Protein AF-A0A846DGM8-F1 (afdb_monomer)

Mean predicted aligned error: 9.69 Å

Foldseek 3Di:
DDWDWLVVLCVQFQHDSVVSVVQVVVVFFPPWDDDDPTITGDDDVNHTHGHFDPDDDTDPTDPDGQPWWKKKAFQPVVVVVCVVVPRDQFFGIWIQATPDRDIDGANDKDKAGDKDWAAAQPDADPVNHRTIMIDHNPIDIDGHYPDPPPVVVVVVVVVVVVPD

Nearest PDB structures (foldseek):
  5d90-assembly2_C  TM=6.623E-01  e=2.452E+00  Haemophilus influenzae Rd KW20
  3gpv-assembly1_A  TM=6.877E-01  e=3.234E+00  [Bacillus thuringiensis] serovar konkukian
  6jgx-assembly1_B  TM=6.611E-01  e=6.284E+00  Pseudomonas putida
  6jni-assembly2_D  TM=6.463E-01  e=5.946E+00  Pseudomonas putida
  6jni-assembly3_E  TM=6.439E-01  e=7.420E+00  Pseudomonas putida

Radius of gyration: 23.01 Å; Cα contacts (8 Å, |Δi|>4): 248; chains: 1; bounding box: 81×29×57 Å

Sequence (164 aa):
MELVGTKEAAYLLGICCQRVRQLLKEGRIKGAEKLGRFWQIPLHKGMPKVEKRTRGPAGSWRKRQPQTFNYITVNRKKIAQNKKEGNSLEKVLSVKRGKNKTVSKCHYVEINGPSRLVYQPNSPLHCGATVWIEADPSVELITGVFATMKQSRDILVAGELRAT

pLDDT: mean 85.21, std 13.79, range [41.38, 96.94]

Solvent-accessible surface area (backbone atoms only — not comparable to full-atom values): 9790 Å² total; per-residue (Å²): 129,57,69,37,45,58,66,56,48,12,59,58,25,66,44,57,52,67,57,45,52,50,37,52,75,70,64,29,37,54,82,50,46,73,60,87,93,43,52,42,34,39,38,60,96,85,30,69,49,69,64,81,72,93,72,78,82,82,80,85,54,47,88,59,74,76,92,44,49,20,40,37,39,72,43,64,68,54,51,56,47,24,63,72,68,72,73,50,86,70,63,35,34,38,39,35,48,41,88,50,86,58,66,49,70,18,66,47,72,49,71,64,58,73,64,44,82,45,78,35,82,93,66,44,48,97,88,67,46,36,54,36,35,40,30,48,65,86,43,53,71,51,71,40,68,78,82,66,81,65,66,63,55,59,56,55,57,60,55,62,76,72,76,122

Secondary structure (DSSP, 8-state):
--EE-HHHHHHHHTS-HHHHHHHHHTT-BTT-EEETTEEEEEEETTEE-BPPPSSSSPP-S-SS--S--EEEEE-HHHHHHHHHTTS-----EEEE-TTS--EEEESEEEEES-EEEEE-SSS--TTS-SEEEEE-TTSEEEEE-PPPTTHHHHHHHHHHTT--

Structure (mmCIF, N/CA/C/O backbone):
data_AF-A0A846DGM8-F1
#
_entry.id   AF-A0A846DGM8-F1
#
loop_
_atom_site.group_PDB
_atom_site.id
_atom_site.type_symbol
_atom_site.label_atom_id
_atom_site.label_alt_id
_atom_site.label_comp_id
_atom_site.label_asym_id
_atom_site.label_entity_id
_atom_site.label_seq_id
_atom_site.pdbx_PDB_ins_code
_atom_site.Cartn_x
_atom_site.Cartn_y
_atom_site.Cartn_z
_atom_site.occupancy
_atom_site.B_iso_or_equiv
_atom_site.auth_seq_id
_atom_site.auth_comp_id
_atom_site.auth_asym_id
_atom_site.auth_atom_id
_atom_site.pdbx_PDB_model_num
ATOM 1 N N . MET A 1 1 ? 20.588 10.456 -11.423 1.00 67.62 1 MET A N 1
ATOM 2 C CA . MET A 1 1 ? 19.800 9.269 -11.821 1.00 67.62 1 MET A CA 1
ATOM 3 C C . MET A 1 1 ? 19.420 8.563 -10.535 1.00 67.62 1 MET A C 1
ATOM 5 O O . MET A 1 1 ? 20.316 8.264 -9.762 1.00 67.62 1 MET A O 1
ATOM 9 N N . GLU A 1 2 ? 18.132 8.413 -10.242 1.00 89.19 2 GLU A N 1
ATOM 10 C CA . GLU A 1 2 ? 17.690 7.740 -9.015 1.00 89.19 2 GLU A CA 1
ATOM 11 C C . GLU A 1 2 ? 17.849 6.222 -9.187 1.00 89.19 2 GLU A C 1
ATOM 13 O O . GLU A 1 2 ? 17.447 5.671 -10.218 1.00 89.19 2 GLU A O 1
ATOM 18 N N . LEU A 1 3 ? 18.485 5.569 -8.213 1.00 93.69 3 LEU A N 1
ATOM 19 C CA . LEU A 1 3 ? 18.757 4.133 -8.208 1.00 93.69 3 LEU A CA 1
ATOM 20 C C . LEU A 1 3 ? 17.964 3.485 -7.084 1.00 93.69 3 LEU A C 1
ATOM 22 O O . LEU A 1 3 ? 18.004 3.950 -5.948 1.00 93.69 3 LEU A O 1
ATOM 26 N N . VAL A 1 4 ? 17.298 2.377 -7.394 1.00 94.56 4 VAL A N 1
ATOM 27 C CA . VAL A 1 4 ? 16.511 1.626 -6.416 1.00 94.56 4 VAL A CA 1
ATOM 28 C C . VAL A 1 4 ? 16.962 0.179 -6.320 1.00 94.56 4 VAL A C 1
ATOM 30 O O . VAL A 1 4 ? 17.520 -0.398 -7.258 1.00 94.56 4 VAL A O 1
ATOM 33 N N . GLY A 1 5 ? 16.685 -0.434 -5.172 1.00 95.06 5 GLY A N 1
ATOM 34 C CA . GLY A 1 5 ? 16.892 -1.863 -4.968 1.00 95.06 5 GLY A CA 1
ATOM 35 C C . GLY A 1 5 ? 15.758 -2.713 -5.551 1.00 95.06 5 GLY A C 1
ATOM 36 O O . GLY A 1 5 ? 14.689 -2.231 -5.920 1.00 95.06 5 GLY A O 1
ATOM 37 N N . THR A 1 6 ? 15.939 -4.036 -5.555 1.00 94.00 6 THR A N 1
ATOM 38 C CA . THR A 1 6 ? 14.944 -4.985 -6.095 1.00 94.00 6 THR A CA 1
ATOM 39 C C . THR A 1 6 ? 13.571 -4.891 -5.421 1.00 94.00 6 THR A C 1
ATOM 41 O O . THR A 1 6 ? 12.558 -5.053 -6.095 1.00 94.00 6 THR A O 1
ATOM 44 N N . LYS A 1 7 ? 13.520 -4.653 -4.101 1.00 91.69 7 LYS A N 1
ATOM 45 C CA . LYS A 1 7 ? 12.251 -4.554 -3.352 1.00 91.69 7 LYS A CA 1
ATOM 46 C C . LYS A 1 7 ? 11.436 -3.340 -3.786 1.00 91.69 7 LYS A C 1
ATOM 48 O O . LYS A 1 7 ? 10.232 -3.438 -3.994 1.00 91.69 7 LYS A O 1
ATOM 53 N N . GLU A 1 8 ? 12.110 -2.214 -3.947 1.00 90.00 8 GLU A N 1
ATOM 54 C CA . GLU A 1 8 ? 11.492 -0.965 -4.366 1.00 90.00 8 GLU A CA 1
ATOM 55 C C . GLU A 1 8 ? 11.114 -1.002 -5.850 1.00 90.00 8 GLU A C 1
ATOM 57 O O . GLU A 1 8 ? 9.998 -0.643 -6.211 1.00 90.00 8 GLU A O 1
ATOM 62 N N . ALA A 1 9 ? 11.954 -1.593 -6.703 1.00 93.19 9 ALA A N 1
ATOM 63 C CA . ALA A 1 9 ? 11.580 -1.862 -8.089 1.00 93.19 9 ALA A CA 1
ATOM 64 C C . ALA A 1 9 ? 10.355 -2.788 -8.204 1.00 93.19 9 ALA A C 1
ATOM 66 O O . ALA A 1 9 ? 9.492 -2.553 -9.045 1.00 93.19 9 ALA A O 1
ATOM 67 N N . ALA A 1 10 ? 10.251 -3.822 -7.363 1.00 91.50 10 ALA A N 1
ATOM 68 C CA . ALA A 1 10 ? 9.093 -4.722 -7.323 1.00 91.50 10 ALA A CA 1
ATOM 69 C C . ALA A 1 10 ? 7.807 -3.978 -6.970 1.00 91.50 10 ALA A C 1
ATOM 71 O O . ALA A 1 10 ? 6.783 -4.161 -7.629 1.00 91.50 10 ALA A O 1
ATOM 72 N N . TYR A 1 11 ? 7.898 -3.084 -5.989 1.00 86.94 11 TYR A N 1
ATOM 73 C CA . TYR A 1 11 ? 6.807 -2.205 -5.601 1.00 86.94 11 TYR A CA 1
ATOM 74 C C . TYR A 1 11 ? 6.364 -1.284 -6.748 1.00 86.94 11 TYR A C 1
ATOM 76 O O . TYR A 1 11 ? 5.179 -1.249 -7.083 1.00 86.94 11 TYR A O 1
ATOM 84 N N . LEU A 1 12 ? 7.307 -0.594 -7.398 1.00 89.25 12 LEU A N 1
ATOM 85 C CA . LEU A 1 12 ? 7.011 0.305 -8.518 1.00 89.25 12 LEU A CA 1
ATOM 86 C C . LEU A 1 12 ? 6.377 -0.447 -9.695 1.00 89.25 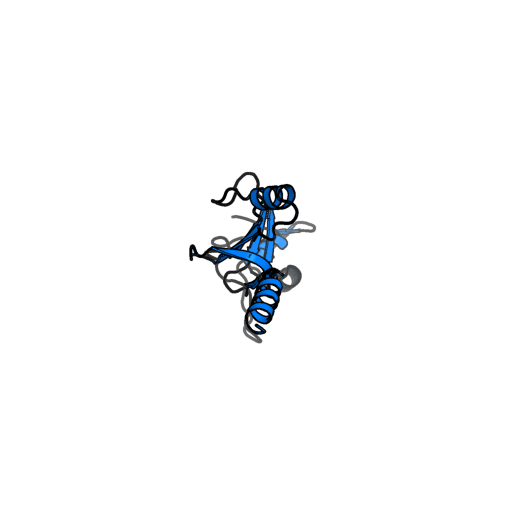12 LEU A C 1
ATOM 88 O O . LEU A 1 12 ? 5.394 0.010 -10.276 1.00 89.25 12 LEU A O 1
ATOM 92 N N . LEU A 1 13 ? 6.908 -1.628 -10.016 1.00 90.12 13 LEU A N 1
ATOM 93 C CA . LEU A 1 13 ? 6.430 -2.471 -11.109 1.00 90.12 13 LEU A CA 1
ATOM 94 C C . LEU A 1 13 ? 5.142 -3.240 -10.774 1.00 90.12 13 LEU A C 1
ATOM 96 O O . LEU A 1 13 ? 4.565 -3.830 -11.685 1.00 90.12 13 LEU A O 1
ATOM 100 N N . GLY A 1 14 ? 4.676 -3.250 -9.521 1.00 86.00 14 GLY A N 1
ATOM 101 C CA . GLY A 1 14 ? 3.478 -3.992 -9.110 1.00 86.00 14 GLY A CA 1
ATOM 102 C C . GLY A 1 14 ? 3.590 -5.507 -9.313 1.00 86.00 14 GLY A C 1
ATOM 103 O O . GLY A 1 14 ? 2.609 -6.162 -9.646 1.00 86.00 14 GLY A O 1
ATOM 104 N N . ILE A 1 15 ? 4.792 -6.069 -9.167 1.00 88.94 15 ILE A N 1
ATOM 105 C CA . ILE A 1 15 ? 5.067 -7.506 -9.332 1.00 88.94 15 ILE A CA 1
ATOM 106 C C . ILE A 1 15 ? 5.889 -8.025 -8.156 1.00 88.94 15 ILE A C 1
ATOM 108 O O . ILE A 1 15 ? 6.548 -7.263 -7.454 1.00 88.94 15 ILE A O 1
ATOM 112 N N . CYS A 1 16 ? 5.889 -9.339 -7.936 1.00 88.62 16 CYS A N 1
ATOM 113 C CA . CYS A 1 16 ? 6.649 -9.916 -6.833 1.00 88.62 16 CYS A CA 1
ATOM 114 C C . CYS A 1 16 ? 8.171 -9.745 -7.024 1.00 88.62 16 CYS A C 1
ATOM 116 O O . CYS A 1 16 ? 8.694 -9.721 -8.143 1.00 88.62 16 CYS A O 1
ATOM 118 N N . CYS A 1 17 ? 8.914 -9.692 -5.912 1.00 91.56 17 CYS A N 1
ATOM 119 C CA . CYS A 1 17 ? 10.378 -9.559 -5.929 1.00 91.56 17 CYS A CA 1
ATOM 120 C C . CYS A 1 17 ? 11.060 -10.663 -6.751 1.00 91.56 17 CYS A C 1
ATOM 122 O O . CYS A 1 17 ? 12.055 -10.410 -7.427 1.00 91.56 17 CYS A O 1
ATOM 124 N N . GLN A 1 18 ? 10.528 -11.888 -6.711 1.00 92.62 18 GLN A N 1
ATOM 125 C CA . GLN A 1 18 ? 11.045 -13.008 -7.496 1.00 92.62 18 GLN A CA 1
ATOM 126 C C . GLN A 1 18 ? 10.923 -12.746 -8.998 1.00 92.62 18 GLN A C 1
ATOM 128 O O . GLN A 1 18 ? 11.882 -12.974 -9.735 1.00 92.62 18 GLN A O 1
ATOM 133 N N . ARG A 1 19 ? 9.794 -12.184 -9.443 1.00 92.62 19 ARG A N 1
ATOM 134 C CA . ARG A 1 19 ? 9.600 -11.805 -10.841 1.00 92.62 19 ARG A CA 1
ATOM 135 C C . ARG A 1 19 ? 10.565 -10.703 -11.265 1.00 92.62 19 ARG A C 1
ATOM 137 O O . ARG A 1 19 ? 11.121 -10.792 -12.354 1.00 92.62 19 ARG A O 1
ATOM 144 N N . VAL A 1 20 ? 10.839 -9.718 -10.407 1.00 94.88 20 VAL A N 1
ATOM 145 C CA . VAL A 1 20 ? 11.873 -8.704 -10.688 1.00 94.88 20 VAL A CA 1
ATOM 146 C C . VAL A 1 20 ? 13.251 -9.341 -10.827 1.00 94.88 20 VAL A C 1
ATOM 148 O O . VAL A 1 20 ? 13.945 -9.072 -11.801 1.00 94.88 20 VAL A O 1
ATOM 151 N N . ARG A 1 21 ? 13.645 -10.235 -9.910 1.00 95.19 21 ARG A N 1
ATOM 152 C CA . ARG A 1 21 ? 14.925 -10.961 -10.015 1.00 95.19 21 ARG A CA 1
ATOM 153 C C . ARG A 1 21 ? 15.029 -11.763 -11.304 1.00 95.19 21 ARG A C 1
ATOM 155 O O . ARG A 1 21 ? 16.104 -11.814 -11.889 1.00 95.19 21 ARG A O 1
ATOM 162 N N . GLN A 1 22 ? 13.933 -12.371 -11.748 1.00 94.12 22 GLN A N 1
ATOM 163 C CA . GLN A 1 22 ? 13.893 -13.058 -13.031 1.00 94.12 22 GLN A CA 1
ATOM 164 C C . GLN A 1 22 ? 14.120 -12.082 -14.193 1.00 94.12 22 GLN A C 1
ATOM 166 O O . GLN A 1 22 ? 14.978 -12.339 -15.028 1.00 94.12 22 GLN A O 1
ATOM 171 N N . LEU A 1 23 ? 13.424 -10.941 -14.219 1.00 94.62 23 LEU A N 1
ATOM 172 C CA . LEU A 1 23 ? 13.619 -9.916 -15.253 1.00 94.62 23 LEU A CA 1
ATOM 173 C C . LEU A 1 23 ? 15.059 -9.378 -15.280 1.00 94.62 23 LEU A C 1
ATOM 175 O O . LEU A 1 23 ? 15.588 -9.133 -16.359 1.00 94.62 23 LEU A O 1
ATOM 179 N N . LEU A 1 24 ? 15.696 -9.232 -14.116 1.00 95.62 24 LEU A N 1
ATOM 180 C CA . LEU A 1 24 ? 17.099 -8.821 -13.994 1.00 95.62 24 LEU A CA 1
ATOM 181 C C . LEU A 1 24 ? 18.057 -9.876 -14.553 1.00 95.62 24 LEU A C 1
ATOM 183 O O . LEU A 1 24 ? 18.935 -9.544 -15.339 1.00 95.62 24 LEU A O 1
ATOM 187 N N 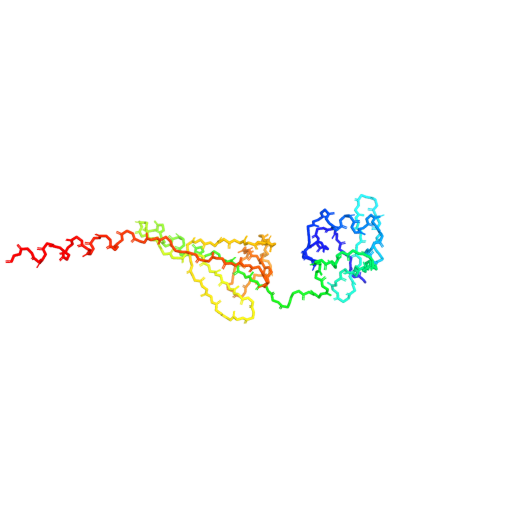. LYS A 1 25 ? 17.856 -11.153 -14.200 1.00 93.62 25 LYS A N 1
ATOM 188 C CA . LYS A 1 25 ? 18.639 -12.272 -14.754 1.00 93.62 25 LYS A CA 1
ATOM 189 C C . LYS A 1 25 ? 18.489 -12.391 -16.271 1.00 93.62 25 LYS A C 1
ATOM 191 O O . LYS A 1 25 ? 19.442 -12.744 -16.946 1.00 93.62 25 LYS A O 1
ATOM 196 N N . GLU A 1 26 ? 17.303 -12.092 -16.795 1.00 92.31 26 GLU A N 1
ATOM 197 C CA . GLU A 1 26 ? 17.026 -12.065 -18.235 1.00 92.31 26 GLU A CA 1
ATOM 198 C C . GLU A 1 26 ? 17.579 -10.805 -18.937 1.00 92.31 26 GLU A C 1
ATOM 200 O O . GLU A 1 26 ? 17.392 -10.669 -20.142 1.00 92.31 26 GLU A O 1
ATOM 20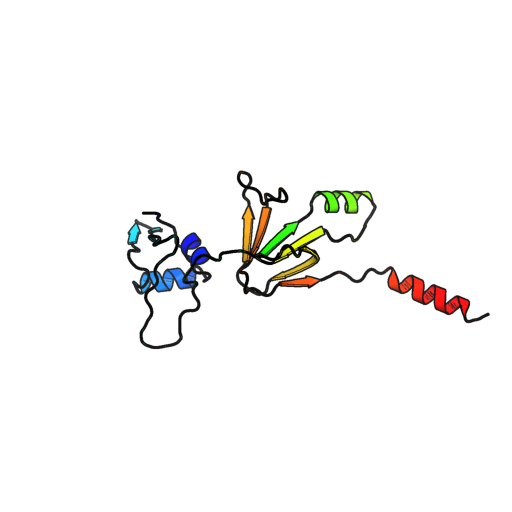5 N N . GLY A 1 27 ? 18.198 -9.861 -18.213 1.00 92.94 27 GLY A N 1
ATOM 206 C CA . GLY A 1 27 ? 18.721 -8.610 -18.780 1.00 92.94 27 GLY A CA 1
ATOM 207 C C . GLY A 1 27 ? 17.640 -7.621 -19.228 1.00 92.94 27 GLY A C 1
ATOM 208 O O . GLY A 1 27 ? 17.907 -6.703 -19.994 1.00 92.94 27 GLY A O 1
ATOM 209 N N . ARG A 1 28 ? 16.395 -7.794 -18.772 1.00 94.31 28 ARG A N 1
ATOM 210 C CA . ARG A 1 28 ? 15.226 -7.072 -19.303 1.00 94.31 28 ARG A CA 1
ATOM 211 C C . ARG A 1 28 ? 14.924 -5.758 -18.610 1.00 94.31 28 ARG A C 1
ATOM 213 O O . ARG A 1 28 ? 14.020 -5.052 -19.049 1.00 94.31 28 ARG A O 1
ATOM 220 N N . ILE A 1 29 ? 15.595 -5.446 -17.507 1.00 95.25 29 ILE A N 1
ATOM 221 C CA . ILE A 1 29 ? 15.460 -4.149 -16.842 1.00 95.25 29 ILE A CA 1
ATOM 222 C C . ILE A 1 29 ? 16.622 -3.278 -17.309 1.00 95.25 29 ILE A C 1
ATOM 224 O O . ILE A 1 29 ? 17.773 -3.549 -16.975 1.00 95.25 29 ILE A O 1
ATOM 228 N N . LYS A 1 30 ? 16.316 -2.257 -18.113 1.00 94.75 30 LYS A N 1
ATOM 229 C CA . LYS A 1 30 ? 17.326 -1.446 -18.796 1.00 94.75 30 LYS A CA 1
ATOM 230 C C . LYS A 1 30 ? 18.238 -0.744 -17.791 1.00 94.75 30 LYS A C 1
ATOM 232 O O . LYS A 1 30 ? 17.749 -0.069 -16.890 1.00 94.75 30 LYS A O 1
ATOM 237 N N . GLY A 1 31 ? 19.549 -0.879 -17.997 1.00 93.81 31 GLY A N 1
ATOM 238 C CA . GLY A 1 31 ? 20.581 -0.225 -17.188 1.00 93.81 31 GLY A CA 1
ATOM 239 C C . GLY A 1 31 ? 20.717 -0.775 -15.769 1.00 93.81 31 GLY A C 1
ATOM 240 O O . GLY A 1 31 ? 21.405 -0.163 -14.963 1.00 93.81 31 GLY A O 1
ATOM 241 N N . ALA A 1 32 ? 20.051 -1.885 -15.440 1.00 95.56 32 ALA A N 1
ATOM 242 C CA . ALA A 1 32 ? 20.218 -2.504 -14.137 1.00 95.56 32 ALA A CA 1
ATOM 243 C C . ALA A 1 32 ? 21.571 -3.214 -14.050 1.00 95.56 32 ALA A C 1
ATOM 245 O O . ALA A 1 32 ? 21.911 -4.032 -14.905 1.00 95.56 32 ALA A O 1
ATOM 246 N N . GLU A 1 33 ? 22.303 -2.942 -12.979 1.00 95.06 33 GLU A N 1
ATOM 247 C CA . GLU A 1 33 ? 23.636 -3.482 -12.744 1.00 95.06 33 GLU A CA 1
ATOM 248 C C . GLU A 1 33 ? 23.737 -4.130 -11.366 1.00 95.06 33 GLU A C 1
ATOM 250 O O . GLU A 1 33 ? 22.945 -3.865 -10.454 1.00 95.06 33 GLU A O 1
ATOM 255 N N . LYS A 1 34 ? 24.694 -5.045 -11.220 1.00 93.94 34 LYS A N 1
ATOM 256 C CA . LYS A 1 34 ? 24.898 -5.781 -9.978 1.00 93.94 34 LYS A CA 1
ATOM 257 C C . LYS A 1 34 ? 26.110 -5.215 -9.248 1.00 93.94 34 LYS A C 1
ATOM 259 O O . LYS A 1 34 ? 27.242 -5.450 -9.657 1.00 93.94 34 LYS A O 1
ATOM 264 N N . LEU A 1 35 ? 25.864 -4.523 -8.139 1.00 91.12 35 LEU A N 1
ATOM 265 C CA . LEU A 1 35 ? 26.898 -3.992 -7.258 1.00 91.12 35 LEU A CA 1
ATOM 266 C C . LEU A 1 35 ? 27.082 -4.946 -6.069 1.00 91.12 35 LEU A C 1
ATOM 268 O O . LEU A 1 35 ? 26.305 -4.963 -5.106 1.00 91.12 35 LEU A O 1
ATOM 272 N N . GLY A 1 36 ? 28.077 -5.828 -6.186 1.00 90.38 36 GLY A N 1
ATOM 273 C CA . GLY A 1 36 ? 28.322 -6.909 -5.233 1.00 90.38 36 GLY A CA 1
ATOM 274 C C . GLY A 1 36 ? 27.132 -7.871 -5.131 1.00 90.38 36 GLY A C 1
ATOM 275 O O . GLY A 1 36 ? 26.843 -8.646 -6.047 1.00 90.38 36 GLY A O 1
ATOM 276 N N . ARG A 1 37 ? 26.430 -7.847 -3.991 1.00 88.69 37 ARG A N 1
ATOM 277 C CA . ARG A 1 37 ? 25.261 -8.712 -3.728 1.00 88.69 37 ARG A CA 1
ATOM 278 C C . ARG A 1 37 ? 23.923 -8.075 -4.108 1.00 88.69 37 ARG A C 1
ATOM 280 O O . ARG A 1 37 ? 22.915 -8.783 -4.144 1.00 88.69 37 ARG A O 1
ATOM 287 N N . PHE A 1 38 ? 23.896 -6.777 -4.395 1.00 92.31 38 PHE A N 1
ATOM 288 C CA . PHE A 1 38 ? 22.665 -6.026 -4.621 1.00 92.31 38 PHE A CA 1
ATOM 289 C C . PHE A 1 38 ? 22.521 -5.623 -6.087 1.00 92.31 38 PHE A C 1
ATOM 291 O O . PHE A 1 38 ? 23.503 -5.431 -6.797 1.00 92.31 38 PHE A O 1
ATOM 298 N N . TRP A 1 39 ? 21.276 -5.507 -6.541 1.00 95.75 39 TRP A N 1
ATOM 299 C CA . TRP A 1 39 ? 20.967 -4.917 -7.839 1.00 95.75 39 TRP A CA 1
ATOM 300 C C . TRP A 1 39 ? 20.701 -3.429 -7.665 1.00 95.75 39 TRP A C 1
ATOM 302 O O . TRP A 1 39 ? 19.878 -3.059 -6.825 1.00 95.75 39 TRP A O 1
ATOM 312 N N . GLN A 1 40 ? 21.355 -2.619 -8.487 1.00 96.00 40 GLN A N 1
ATOM 313 C CA . GLN A 1 40 ? 21.049 -1.212 -8.683 1.00 96.00 40 GLN A CA 1
ATOM 314 C C . GLN A 1 40 ? 20.202 -1.087 -9.943 1.00 96.00 40 GLN A C 1
ATOM 316 O O . GLN A 1 40 ? 20.582 -1.551 -11.017 1.00 96.00 40 GLN A O 1
ATOM 321 N N . ILE A 1 41 ? 19.003 -0.533 -9.792 1.00 96.94 41 ILE A N 1
ATOM 322 C CA . ILE A 1 41 ? 18.020 -0.437 -10.867 1.00 96.94 41 ILE A CA 1
ATOM 323 C C . ILE A 1 41 ? 17.753 1.044 -11.123 1.00 96.94 41 ILE A C 1
ATOM 325 O O . ILE A 1 41 ? 17.210 1.709 -10.237 1.00 96.94 41 ILE A O 1
ATOM 329 N N . PRO A 1 42 ? 18.100 1.577 -12.303 1.00 96.31 42 PRO A N 1
ATOM 330 C CA . PRO A 1 42 ? 17.864 2.975 -12.602 1.00 96.31 42 PRO A CA 1
ATOM 331 C C . PRO A 1 42 ? 16.392 3.252 -12.883 1.00 96.31 42 PRO A C 1
ATOM 333 O O . PRO A 1 42 ? 15.700 2.506 -13.586 1.00 96.31 42 PRO A O 1
ATOM 336 N N . LEU A 1 43 ? 15.921 4.379 -12.357 1.00 94.69 43 LEU A N 1
ATOM 337 C CA . LEU A 1 43 ? 14.599 4.901 -12.651 1.00 94.69 43 LEU A CA 1
ATOM 338 C C . LEU A 1 43 ? 14.647 5.862 -13.840 1.00 94.69 43 LEU A C 1
ATOM 340 O O . LEU A 1 43 ? 15.398 6.837 -13.869 1.00 94.69 43 LEU A O 1
ATOM 344 N N . HIS A 1 44 ? 13.767 5.623 -14.809 1.00 91.94 44 HIS A N 1
ATOM 345 C CA . HIS A 1 44 ? 13.496 6.529 -15.917 1.00 91.94 44 HIS A CA 1
ATOM 346 C C . HIS A 1 44 ? 12.118 7.154 -15.703 1.00 91.94 44 HIS A C 1
ATOM 348 O O . HIS A 1 44 ? 11.108 6.456 -15.773 1.00 91.94 44 HIS A O 1
ATOM 354 N N . LYS A 1 45 ? 12.064 8.467 -15.432 1.00 88.12 45 LYS A N 1
ATOM 355 C CA . LYS A 1 45 ? 10.821 9.168 -15.042 1.00 88.12 45 LYS A CA 1
ATOM 356 C C . LYS A 1 45 ? 10.122 8.481 -13.848 1.00 88.12 45 LYS A C 1
ATOM 358 O O . LYS A 1 45 ? 8.920 8.232 -13.888 1.00 88.12 45 LYS A O 1
ATOM 363 N N . GLY A 1 46 ? 10.904 8.104 -12.830 1.00 88.44 46 GLY A N 1
ATOM 364 C CA . GLY A 1 46 ? 10.412 7.458 -11.605 1.00 88.44 46 GLY A CA 1
ATOM 365 C C . GLY A 1 46 ? 10.031 5.975 -11.738 1.00 88.44 46 GLY A C 1
ATOM 366 O O . GLY A 1 46 ? 9.469 5.412 -10.803 1.00 88.44 46 GLY A O 1
ATOM 367 N N . MET A 1 47 ? 10.299 5.322 -12.877 1.00 92.00 47 MET A N 1
ATOM 368 C CA . MET A 1 47 ? 9.919 3.921 -13.114 1.00 92.00 47 MET A CA 1
ATOM 369 C C . MET A 1 47 ? 11.079 3.077 -13.659 1.00 92.00 47 MET A C 1
ATOM 371 O O . MET A 1 47 ? 11.804 3.548 -14.541 1.00 92.00 47 MET A O 1
ATOM 375 N N . PRO A 1 48 ? 11.224 1.804 -13.234 1.00 95.06 48 PRO A N 1
ATOM 376 C CA . PRO A 1 48 ? 12.117 0.864 -13.902 1.00 95.06 48 PRO A CA 1
ATOM 377 C C . PRO A 1 48 ? 11.626 0.578 -15.324 1.00 95.06 48 PRO A C 1
ATOM 379 O O . PRO A 1 48 ? 10.446 0.287 -15.547 1.00 95.06 48 PRO A O 1
ATOM 382 N N . LYS A 1 49 ? 12.528 0.630 -16.306 1.00 94.50 49 LYS A N 1
ATOM 383 C CA . LYS A 1 49 ? 12.176 0.379 -17.709 1.00 94.50 49 LYS A CA 1
ATOM 384 C C . LYS A 1 49 ? 12.388 -1.094 -18.051 1.00 94.50 49 LYS A C 1
ATOM 386 O O . LYS A 1 49 ? 13.520 -1.533 -18.221 1.00 94.50 49 LYS A O 1
ATOM 391 N N . VAL A 1 50 ? 11.290 -1.842 -18.160 1.00 93.88 50 VAL A N 1
ATOM 392 C CA . VAL A 1 50 ? 11.313 -3.266 -18.528 1.00 93.88 50 VAL A CA 1
ATOM 393 C C . VAL A 1 50 ? 11.048 -3.444 -20.022 1.00 93.88 50 VAL A C 1
ATOM 395 O O . VAL A 1 50 ? 10.028 -2.983 -20.542 1.00 93.88 50 VAL A O 1
ATOM 398 N N . GLU A 1 51 ? 11.938 -4.153 -20.705 1.00 91.19 51 GLU A N 1
ATOM 399 C CA . GLU A 1 51 ? 11.819 -4.487 -22.121 1.00 91.19 51 GLU A CA 1
ATOM 400 C C . GLU A 1 51 ? 10.829 -5.640 -22.343 1.00 91.19 51 GLU A C 1
ATOM 402 O O . GLU A 1 51 ? 10.801 -6.650 -21.622 1.00 91.19 51 GLU A O 1
ATOM 407 N N . LYS A 1 52 ? 9.951 -5.480 -23.339 1.00 86.31 52 LYS A N 1
ATOM 408 C CA . LYS A 1 52 ? 8.972 -6.507 -23.711 1.00 86.31 52 LYS A CA 1
ATOM 409 C C . LYS A 1 52 ? 9.665 -7.617 -24.498 1.00 86.31 52 LYS A C 1
ATOM 411 O O . LYS A 1 52 ? 10.561 -7.348 -25.284 1.00 86.31 52 LYS A O 1
ATOM 416 N N . ARG A 1 53 ? 9.199 -8.853 -24.323 1.00 83.94 53 ARG A N 1
ATOM 417 C CA . ARG A 1 53 ? 9.505 -9.922 -25.279 1.00 83.94 53 ARG A CA 1
ATOM 418 C C . ARG A 1 53 ? 8.557 -9.827 -26.468 1.00 83.94 53 ARG A C 1
ATOM 420 O O . ARG A 1 53 ? 7.429 -9.362 -26.318 1.00 83.94 53 ARG A O 1
ATOM 427 N N . THR A 1 54 ? 9.020 -10.322 -27.609 1.00 81.62 54 THR A N 1
ATOM 428 C CA . THR A 1 54 ? 8.225 -10.444 -28.838 1.00 81.62 54 THR A CA 1
ATOM 429 C C . THR A 1 54 ? 7.262 -11.631 -28.786 1.00 81.62 54 THR A C 1
ATOM 431 O O . THR A 1 54 ? 6.183 -11.567 -29.358 1.00 81.62 54 THR A O 1
ATOM 434 N N . ARG A 1 55 ? 7.634 -12.715 -28.088 1.00 83.56 55 ARG A N 1
ATOM 435 C CA . ARG A 1 55 ? 6.835 -13.946 -27.967 1.00 83.56 55 ARG A CA 1
ATOM 436 C C . ARG A 1 55 ? 6.310 -14.152 -26.544 1.00 83.56 55 ARG A C 1
ATOM 438 O O . ARG A 1 55 ? 7.009 -13.843 -25.574 1.00 83.56 55 ARG A O 1
ATOM 445 N N . GLY A 1 56 ? 5.127 -14.758 -26.449 1.00 77.19 56 GLY A N 1
ATOM 446 C CA . GLY A 1 56 ? 4.469 -15.145 -25.200 1.00 77.19 56 GLY A CA 1
ATOM 447 C C . GLY A 1 56 ? 3.544 -14.070 -24.612 1.00 77.19 56 GLY A C 1
ATOM 448 O O . GLY A 1 56 ? 3.363 -13.007 -25.209 1.00 77.19 56 GLY A O 1
ATOM 449 N N . PRO A 1 57 ? 2.949 -14.342 -23.437 1.00 78.12 57 PRO A N 1
ATOM 450 C CA . PRO 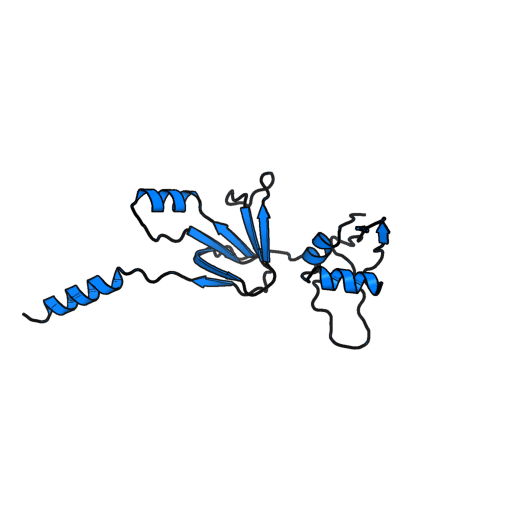A 1 57 ? 2.003 -13.435 -22.800 1.00 78.12 57 PRO A CA 1
ATOM 451 C C . PRO A 1 57 ? 2.622 -12.075 -22.470 1.00 78.12 57 PRO A C 1
ATOM 453 O O . PRO A 1 57 ? 3.793 -11.967 -22.084 1.00 78.12 57 PRO A O 1
ATOM 456 N N . ALA A 1 58 ? 1.807 -11.026 -22.574 1.00 81.75 58 ALA A N 1
ATOM 457 C CA . ALA A 1 58 ? 2.209 -9.691 -22.166 1.00 81.75 58 ALA A CA 1
ATOM 458 C C . ALA A 1 58 ? 2.552 -9.649 -20.667 1.00 81.75 58 ALA A C 1
ATOM 460 O O . ALA A 1 58 ? 1.976 -10.350 -19.838 1.00 81.75 58 ALA A O 1
ATOM 461 N N . GLY A 1 59 ? 3.509 -8.793 -20.312 1.00 81.69 59 GLY A N 1
ATOM 462 C CA . GLY A 1 59 ? 3.863 -8.549 -18.920 1.00 81.69 59 GLY A CA 1
ATOM 463 C C . GLY A 1 59 ? 2.749 -7.872 -18.131 1.00 81.69 59 GLY A C 1
ATOM 464 O O . GLY A 1 59 ? 2.179 -6.895 -18.611 1.00 81.69 59 GLY A O 1
ATOM 465 N N . SER A 1 60 ? 2.518 -8.329 -16.900 1.00 83.62 60 SER A N 1
ATOM 466 C CA . SER A 1 60 ? 1.568 -7.731 -15.953 1.00 83.62 60 SER A CA 1
ATOM 467 C C . SER A 1 60 ? 2.125 -6.536 -15.164 1.00 83.62 60 SER A C 1
ATOM 469 O O . SER A 1 60 ? 1.415 -5.968 -14.341 1.00 83.62 60 SER A O 1
ATOM 471 N N . TRP A 1 61 ? 3.384 -6.138 -15.383 1.00 88.44 61 TRP A N 1
ATOM 472 C CA . TRP A 1 61 ? 4.001 -5.050 -14.619 1.00 88.44 61 TRP A CA 1
ATOM 473 C C . TRP A 1 61 ? 3.485 -3.663 -15.022 1.00 88.44 61 TRP A C 1
ATOM 475 O O . TRP A 1 61 ? 3.187 -3.381 -16.189 1.00 88.44 61 TRP A O 1
ATOM 485 N N . ARG A 1 62 ? 3.455 -2.756 -14.045 1.00 86.12 62 ARG A N 1
ATOM 486 C CA . ARG A 1 62 ? 3.083 -1.352 -14.227 1.00 86.12 62 ARG A CA 1
ATOM 487 C C . ARG A 1 62 ? 4.115 -0.626 -15.092 1.00 86.12 62 ARG A C 1
ATOM 489 O O . ARG A 1 62 ? 5.321 -0.821 -14.962 1.00 86.12 62 ARG A O 1
ATOM 496 N N . LYS A 1 63 ? 3.633 0.252 -15.974 1.00 85.44 63 LYS A N 1
ATOM 497 C CA . LYS A 1 63 ? 4.471 1.098 -16.853 1.00 85.44 63 LYS A CA 1
ATOM 498 C C . LYS A 1 63 ? 4.577 2.545 -16.374 1.00 85.44 63 LYS A C 1
ATOM 500 O O . LYS A 1 63 ? 5.401 3.301 -16.876 1.00 85.44 63 LYS A O 1
ATOM 505 N N . ARG A 1 64 ? 3.696 2.943 -15.459 1.00 82.00 64 ARG A N 1
ATOM 506 C CA . ARG A 1 64 ? 3.608 4.278 -14.867 1.00 82.00 64 ARG A CA 1
ATOM 507 C C . ARG A 1 64 ? 3.437 4.106 -13.365 1.00 82.00 64 ARG A C 1
ATOM 509 O O . ARG A 1 64 ? 2.838 3.112 -12.948 1.00 82.00 64 ARG A O 1
ATOM 516 N N . GLN A 1 65 ? 3.925 5.067 -12.587 1.00 73.94 65 GLN A N 1
ATOM 517 C CA . GLN A 1 65 ? 3.624 5.096 -11.162 1.00 73.94 65 GLN A CA 1
ATOM 518 C C . GLN A 1 65 ? 2.102 5.207 -10.978 1.00 73.94 65 GLN A C 1
ATOM 520 O O . GLN A 1 65 ? 1.451 5.953 -11.726 1.00 73.94 65 GLN A O 1
ATOM 525 N N . PRO A 1 66 ? 1.513 4.459 -10.034 1.00 70.31 66 PRO A N 1
ATOM 526 C CA . PRO A 1 66 ? 0.110 4.635 -9.690 1.00 70.31 66 PRO A CA 1
ATOM 527 C C . PRO A 1 66 ? -0.107 6.069 -9.194 1.00 70.31 66 PRO A C 1
ATOM 529 O O . PRO A 1 66 ? 0.559 6.541 -8.281 1.00 70.31 66 PRO A O 1
ATOM 532 N N . GLN A 1 67 ? -1.040 6.776 -9.833 1.00 72.31 67 GLN A N 1
ATOM 533 C CA . GLN A 1 67 ? -1.348 8.178 -9.518 1.00 72.31 67 GLN A CA 1
ATOM 534 C C . GLN A 1 67 ? -2.093 8.331 -8.186 1.00 72.31 67 GLN A C 1
ATOM 536 O O . GLN A 1 67 ? -2.155 9.421 -7.628 1.00 72.31 67 GLN A O 1
ATOM 541 N N . THR A 1 68 ? -2.683 7.244 -7.691 1.00 81.81 68 THR A N 1
ATOM 542 C CA . THR A 1 68 ? -3.328 7.150 -6.381 1.00 81.81 68 THR A CA 1
ATOM 543 C C . THR A 1 68 ? -3.218 5.732 -5.862 1.00 81.81 68 THR A C 1
ATOM 545 O O . THR A 1 68 ? -3.153 4.812 -6.669 1.00 81.81 68 THR A O 1
ATOM 548 N N . PHE A 1 69 ? -3.278 5.558 -4.547 1.00 88.50 69 PHE A N 1
ATOM 549 C CA . PHE A 1 69 ? -3.418 4.259 -3.896 1.00 88.50 69 PHE A CA 1
ATOM 550 C C . PHE A 1 69 ? -4.741 4.181 -3.141 1.00 88.50 69 PHE A C 1
ATOM 552 O O . PHE A 1 69 ? -5.353 5.202 -2.810 1.00 88.50 69 PHE A O 1
ATOM 559 N N . ASN A 1 70 ? -5.169 2.958 -2.858 1.00 91.56 70 ASN A N 1
ATOM 560 C CA . ASN A 1 70 ? -6.156 2.709 -1.826 1.00 91.56 70 ASN A CA 1
ATOM 561 C C . ASN A 1 70 ? -5.440 2.700 -0.473 1.00 91.56 70 ASN A C 1
ATOM 563 O O . ASN A 1 70 ? -4.411 2.045 -0.340 1.00 91.56 70 ASN A O 1
ATOM 567 N N . TYR A 1 71 ? -5.979 3.407 0.518 1.00 94.25 71 TYR A N 1
ATOM 568 C CA . TYR A 1 71 ? -5.411 3.480 1.864 1.00 94.25 71 TYR A CA 1
ATOM 569 C C . TYR A 1 71 ? -6.363 2.859 2.873 1.00 94.25 71 TYR A C 1
ATOM 571 O O . TYR A 1 71 ? -7.538 3.221 2.932 1.00 94.25 71 TYR A O 1
ATOM 579 N N . ILE A 1 72 ? -5.844 1.967 3.705 1.00 95.75 72 ILE A N 1
ATOM 580 C CA . ILE A 1 72 ? -6.562 1.366 4.822 1.00 95.75 72 ILE A CA 1
ATOM 581 C C . ILE A 1 72 ? -5.874 1.835 6.096 1.00 95.75 72 ILE A C 1
ATOM 583 O O . ILE A 1 72 ? -4.671 1.655 6.283 1.00 95.75 72 ILE A O 1
ATOM 587 N N . THR A 1 73 ? -6.643 2.473 6.966 1.00 95.94 73 THR A N 1
ATOM 588 C CA . THR A 1 73 ? -6.149 3.082 8.204 1.00 95.94 73 THR A CA 1
ATOM 589 C C . THR A 1 73 ? -6.946 2.577 9.394 1.00 95.94 73 THR A C 1
ATOM 591 O O . THR A 1 73 ? -8.113 2.198 9.263 1.00 95.94 73 THR A O 1
ATOM 594 N N . VAL A 1 74 ? -6.309 2.590 10.563 1.00 95.94 74 VAL A N 1
ATOM 595 C CA . VAL A 1 74 ? -6.906 2.150 11.824 1.00 95.94 74 VAL A CA 1
ATOM 596 C C . VAL A 1 74 ? -7.128 3.365 12.718 1.00 95.94 74 VAL A C 1
ATOM 598 O O . VAL A 1 74 ? -6.198 4.116 13.015 1.00 95.94 74 VAL A O 1
ATOM 601 N N . ASN A 1 75 ? -8.358 3.563 13.186 1.00 93.81 75 ASN A N 1
ATOM 602 C CA . ASN A 1 75 ? -8.684 4.646 14.101 1.00 93.81 75 ASN A CA 1
ATOM 603 C C . ASN A 1 75 ? -8.381 4.248 15.554 1.00 93.81 75 ASN A C 1
ATOM 605 O O . ASN A 1 75 ? -9.228 3.704 16.265 1.00 93.81 75 ASN A O 1
ATOM 609 N N . ARG A 1 76 ? -7.168 4.578 16.015 1.00 92.88 76 ARG A N 1
ATOM 610 C CA . ARG A 1 76 ? -6.709 4.304 17.388 1.00 92.88 76 ARG A CA 1
ATOM 611 C C . ARG A 1 76 ? -7.592 4.940 18.466 1.00 92.88 76 ARG A C 1
ATOM 613 O O . ARG A 1 76 ? -7.807 4.319 19.504 1.00 92.88 76 ARG A O 1
ATOM 620 N N . LYS A 1 77 ? -8.106 6.158 18.240 1.00 92.06 77 LYS A N 1
ATOM 621 C CA . LYS A 1 77 ? -8.970 6.853 19.215 1.00 92.06 77 LYS A CA 1
ATOM 622 C C . LYS A 1 77 ? -10.259 6.066 19.446 1.00 92.06 77 LYS A C 1
ATOM 624 O O . LYS A 1 77 ? -10.654 5.862 20.587 1.00 92.06 77 LYS A O 1
ATOM 629 N N . LYS A 1 78 ? -10.846 5.559 18.361 1.00 92.25 78 LYS A N 1
ATOM 630 C CA . LYS A 1 78 ? -12.075 4.762 18.396 1.00 92.25 78 LYS A CA 1
ATOM 631 C C . LYS A 1 78 ? -11.858 3.394 19.052 1.00 92.25 78 LYS A C 1
ATOM 633 O O . LYS A 1 78 ? -12.670 2.985 19.863 1.00 92.25 78 LYS A O 1
ATOM 638 N N . ILE A 1 79 ? -10.709 2.747 18.829 1.00 92.69 79 ILE A N 1
ATOM 639 C CA . ILE A 1 79 ? -10.327 1.534 19.584 1.00 92.69 79 ILE A CA 1
ATOM 640 C C . ILE A 1 79 ? -10.270 1.816 21.093 1.00 92.69 79 ILE A C 1
ATOM 642 O O . ILE A 1 79 ? -10.799 1.044 21.891 1.00 92.69 79 ILE A O 1
ATOM 646 N N . ALA A 1 80 ? -9.636 2.922 21.495 1.00 92.25 80 ALA A N 1
ATOM 647 C CA . ALA A 1 80 ? -9.538 3.289 22.905 1.00 92.25 80 ALA A CA 1
ATOM 648 C C . ALA A 1 80 ? -10.915 3.589 23.522 1.00 92.25 80 ALA A C 1
ATOM 650 O O . ALA A 1 80 ? -11.160 3.207 24.663 1.00 92.25 80 ALA A O 1
ATOM 651 N N . GLN A 1 81 ? -11.808 4.234 22.769 1.00 92.38 81 GLN A N 1
ATOM 652 C CA . GLN A 1 81 ? -13.190 4.486 23.174 1.00 92.38 81 GLN A CA 1
ATOM 653 C C . GLN A 1 81 ? -13.985 3.182 23.331 1.00 92.38 81 GLN A C 1
ATOM 655 O O . GLN A 1 81 ? -14.525 2.939 24.406 1.00 92.38 81 GLN A O 1
ATOM 660 N N . ASN A 1 82 ? -13.953 2.294 22.331 1.00 90.44 82 ASN A N 1
ATOM 661 C CA . A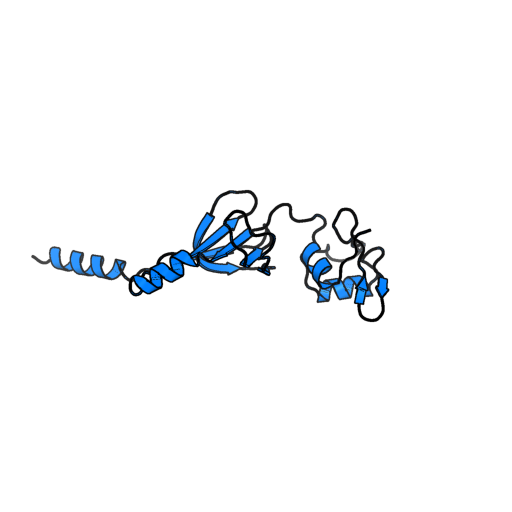SN A 1 82 ? -14.635 0.997 22.381 1.00 90.44 82 ASN A CA 1
ATOM 662 C C . ASN A 1 82 ? -14.210 0.159 23.600 1.00 90.44 82 ASN A C 1
ATOM 664 O O . ASN A 1 82 ? -15.031 -0.541 24.193 1.00 90.44 82 ASN A O 1
ATOM 668 N N . LYS A 1 83 ? -12.928 0.248 23.988 1.00 90.50 83 LYS A N 1
ATOM 669 C CA . LYS A 1 83 ? -12.391 -0.410 25.187 1.00 90.50 83 LYS A CA 1
ATOM 670 C C . LYS A 1 83 ? -12.948 0.188 26.486 1.00 90.50 83 LYS A C 1
ATOM 672 O O . LYS A 1 83 ? -13.181 -0.559 27.428 1.00 90.50 83 LYS A O 1
ATOM 677 N N . LYS A 1 84 ? -13.147 1.511 26.548 1.00 90.50 84 LYS A N 1
ATOM 678 C CA . LYS A 1 84 ? -13.707 2.202 27.726 1.00 90.50 84 LYS A CA 1
ATOM 679 C C . LYS A 1 84 ? -15.199 1.930 27.907 1.00 90.50 84 LYS A C 1
ATOM 681 O O . LYS A 1 84 ? -15.642 1.747 29.030 1.00 90.50 84 LYS A O 1
ATOM 686 N N . GLU A 1 85 ? -15.951 1.886 26.813 1.00 85.56 85 GLU A N 1
ATOM 687 C CA . GLU A 1 85 ? -17.411 1.700 26.810 1.00 85.56 85 GLU A CA 1
ATOM 688 C C . GLU A 1 85 ? -17.856 0.241 27.030 1.00 85.56 85 GLU A C 1
ATOM 690 O O . GLU A 1 85 ? -19.045 -0.051 26.965 1.00 85.56 85 GLU A O 1
ATOM 695 N N . GLY A 1 86 ? -16.927 -0.686 27.293 1.00 71.12 86 GLY A N 1
ATOM 696 C CA . GLY A 1 86 ? -17.263 -2.067 27.644 1.00 71.12 86 GLY A CA 1
ATOM 697 C C . GLY A 1 86 ? -17.813 -2.890 26.474 1.00 71.12 86 GLY A C 1
ATOM 698 O O . GLY A 1 86 ? -18.905 -3.438 26.569 1.00 71.12 86 GLY A O 1
ATOM 699 N N . ASN A 1 87 ? -17.025 -3.026 25.397 1.00 65.81 87 ASN A N 1
ATOM 700 C CA . ASN A 1 87 ? -17.313 -3.827 24.188 1.00 65.81 87 ASN A CA 1
ATOM 701 C C . ASN A 1 87 ? -18.253 -3.177 23.160 1.00 65.81 87 ASN A C 1
ATOM 703 O O . ASN A 1 87 ? -19.039 -3.857 22.496 1.00 65.81 87 ASN A O 1
ATOM 707 N N . SER A 1 88 ? -18.120 -1.867 22.951 1.00 78.50 88 SER A N 1
ATOM 708 C CA . SER A 1 88 ? -18.724 -1.228 21.781 1.00 78.50 88 SER A CA 1
ATOM 709 C C . SER A 1 88 ? -18.095 -1.777 20.490 1.00 78.50 88 SER A C 1
ATOM 711 O O . SER A 1 88 ? -16.874 -1.772 20.318 1.00 78.50 88 SER A O 1
ATOM 713 N N . LEU A 1 89 ? -18.926 -2.266 19.568 1.00 82.88 89 LEU A N 1
ATOM 714 C CA . LEU A 1 89 ? -18.508 -2.794 18.264 1.00 82.88 89 LEU A CA 1
ATOM 715 C C . LEU A 1 89 ? -18.550 -1.695 17.199 1.00 82.88 89 LEU A C 1
ATOM 717 O O . LEU A 1 89 ? -19.108 -1.882 16.121 1.00 82.88 89 LEU A O 1
ATOM 721 N N . GLU A 1 90 ? -18.021 -0.509 17.499 1.00 89.94 90 GLU A N 1
ATOM 722 C CA . GLU A 1 90 ? -17.956 0.526 16.475 1.00 89.94 90 GLU A CA 1
ATOM 723 C C . GLU A 1 90 ? -16.847 0.241 15.452 1.00 89.94 90 GLU A C 1
ATOM 725 O O . GLU A 1 90 ? -15.753 -0.211 15.790 1.00 89.94 90 GLU A O 1
ATOM 730 N N . LYS A 1 91 ? -17.090 0.615 14.192 1.00 93.69 91 LYS A N 1
ATOM 731 C CA . LYS A 1 91 ? -16.153 0.456 13.067 1.00 93.69 91 LYS A CA 1
ATOM 732 C C . LYS A 1 91 ? -14.863 1.250 13.271 1.00 93.69 91 LYS A C 1
ATOM 734 O O . LYS A 1 91 ? -14.895 2.483 13.268 1.00 93.69 91 LYS A O 1
ATOM 739 N N . VAL A 1 92 ? -13.727 0.559 13.358 1.00 95.12 92 VAL A N 1
ATOM 740 C CA . VAL A 1 92 ? -12.406 1.174 13.596 1.00 95.12 92 VAL A CA 1
ATOM 741 C C . VAL A 1 92 ? -11.538 1.280 12.345 1.00 95.12 92 VAL A C 1
ATOM 743 O O . VAL A 1 92 ? -10.588 2.061 12.338 1.00 95.12 92 VAL A O 1
ATOM 746 N N . LEU A 1 93 ? -11.856 0.542 11.281 1.00 96.50 93 LEU A N 1
ATOM 747 C CA . LEU A 1 93 ? -11.107 0.585 10.028 1.00 96.50 93 LEU A CA 1
ATOM 748 C C . LEU A 1 93 ? -11.721 1.608 9.080 1.00 96.50 93 LEU A C 1
ATOM 750 O O . LEU A 1 93 ? -12.943 1.730 8.994 1.00 96.50 93 LEU A O 1
ATOM 754 N N . SER A 1 94 ? -10.875 2.341 8.361 1.00 95.38 94 SER A N 1
ATOM 755 C CA . SER A 1 94 ? -11.283 3.275 7.310 1.00 95.38 94 SER A CA 1
ATOM 756 C C . SER A 1 94 ? -10.562 2.944 6.010 1.00 95.38 94 SER A C 1
ATOM 758 O O . SER A 1 94 ? -9.332 2.947 5.975 1.00 95.38 94 SER A O 1
ATOM 760 N N . VAL A 1 95 ? -11.333 2.686 4.952 1.00 95.12 95 VAL A N 1
ATOM 761 C CA . VAL A 1 95 ? -10.842 2.394 3.601 1.00 95.12 95 VAL A CA 1
ATOM 762 C C . VAL A 1 95 ? -11.116 3.586 2.701 1.00 95.12 95 VAL A C 1
ATOM 764 O O . VAL A 1 95 ? -12.272 3.914 2.440 1.00 95.12 95 VAL A O 1
ATOM 767 N N . LYS A 1 96 ? -10.055 4.226 2.216 1.00 92.38 96 LYS A N 1
ATOM 768 C CA . LYS A 1 96 ? -10.098 5.304 1.227 1.00 92.38 96 LYS A CA 1
ATOM 769 C C . LYS A 1 96 ? -9.699 4.742 -0.134 1.00 92.38 96 LYS A C 1
ATOM 771 O O . LYS A 1 96 ? -8.591 4.225 -0.265 1.00 92.38 96 LYS A O 1
ATOM 776 N N . ARG A 1 97 ? -10.568 4.858 -1.142 1.00 89.94 97 ARG A N 1
ATOM 777 C CA . ARG A 1 97 ? -10.310 4.319 -2.488 1.00 89.94 97 ARG A CA 1
ATOM 778 C C . ARG A 1 97 ? -9.842 5.400 -3.473 1.00 89.94 97 ARG A C 1
ATOM 780 O O . ARG A 1 97 ? -10.634 6.239 -3.894 1.00 89.94 97 ARG A O 1
ATOM 787 N N . GLY A 1 98 ? -8.576 5.344 -3.886 1.00 80.31 98 GLY A N 1
ATOM 788 C CA . GLY A 1 98 ? -8.005 6.168 -4.960 1.00 80.31 98 GLY A CA 1
ATOM 789 C C . GLY A 1 98 ? -8.237 7.686 -4.831 1.00 80.31 98 GLY A C 1
ATOM 790 O O . GLY A 1 98 ? -8.098 8.267 -3.753 1.00 80.31 98 GLY A O 1
ATOM 791 N N . LYS A 1 99 ? -8.569 8.337 -5.962 1.00 66.94 99 LYS A N 1
ATOM 792 C CA . LYS A 1 99 ? -8.898 9.782 -6.040 1.00 66.94 99 LYS A CA 1
ATOM 793 C C . LYS A 1 99 ? -10.243 10.132 -5.406 1.00 66.94 99 LYS A C 1
ATOM 795 O O . LYS A 1 99 ? -10.452 11.287 -5.034 1.00 66.94 99 LYS A O 1
ATOM 800 N N . ASN A 1 100 ? -11.148 9.163 -5.280 1.00 62.00 100 ASN A N 1
ATOM 801 C CA . ASN A 1 100 ? -12.455 9.411 -4.697 1.00 62.00 100 ASN A CA 1
ATOM 802 C C . ASN A 1 100 ? -12.299 9.588 -3.184 1.00 62.00 100 ASN A C 1
ATOM 804 O O . ASN A 1 100 ? -11.674 8.786 -2.493 1.00 62.00 100 ASN A O 1
ATOM 808 N N . LYS A 1 101 ? -12.887 10.659 -2.644 1.00 64.88 101 LYS A N 1
ATOM 809 C CA . LYS A 1 101 ? -12.885 10.938 -1.199 1.00 64.88 101 LYS A CA 1
ATOM 810 C C . LYS A 1 101 ? -13.791 9.985 -0.407 1.00 64.88 101 LYS A C 1
ATOM 812 O O . LYS A 1 101 ? -13.958 10.179 0.792 1.00 64.88 101 LYS A O 1
ATOM 817 N N . THR A 1 102 ? -14.380 8.973 -1.047 1.00 75.75 102 THR A N 1
ATOM 818 C CA . THR A 1 102 ? -15.244 8.001 -0.380 1.00 75.75 102 THR A CA 1
ATOM 819 C C . THR A 1 102 ? -14.427 7.188 0.614 1.00 75.75 102 THR A C 1
ATOM 821 O O . THR A 1 102 ? -13.498 6.466 0.242 1.00 75.75 102 THR A O 1
ATOM 824 N N . VAL A 1 103 ? -14.787 7.327 1.889 1.00 85.44 103 VAL A N 1
ATOM 825 C CA . VAL A 1 103 ? -14.196 6.582 2.997 1.00 85.44 103 VAL A CA 1
ATOM 826 C C . VAL A 1 103 ? -15.248 5.638 3.559 1.00 85.44 103 VAL A C 1
ATOM 828 O O . VAL A 1 103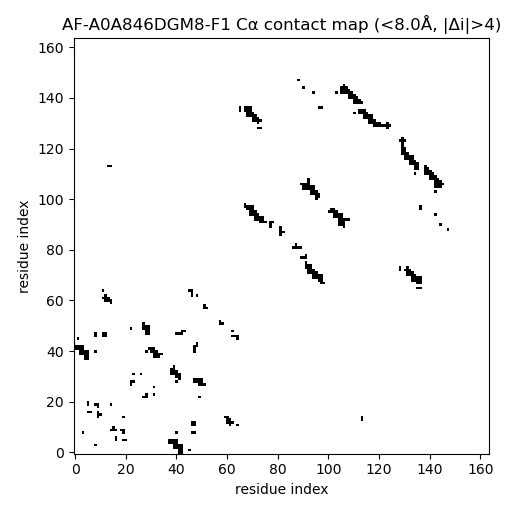 ? -16.249 6.078 4.122 1.00 85.44 103 VAL A O 1
ATOM 831 N N . SER A 1 104 ? -15.011 4.336 3.434 1.00 91.00 104 SER A N 1
ATOM 832 C CA . SER A 1 104 ? -15.866 3.305 4.025 1.00 91.00 104 SER A CA 1
ATOM 833 C C . SER A 1 104 ? -15.334 2.922 5.403 1.00 91.00 104 SER A C 1
ATOM 835 O O . SER A 1 104 ? -14.158 2.580 5.544 1.00 91.00 104 SER A O 1
ATOM 837 N N . LYS A 1 105 ? -16.198 2.967 6.423 1.00 94.44 105 LYS A N 1
ATOM 838 C CA . LYS A 1 105 ? -15.878 2.489 7.775 1.00 94.44 105 LYS A CA 1
ATOM 839 C C . LYS A 1 105 ? -16.340 1.044 7.940 1.00 94.44 105 LYS A C 1
ATOM 841 O O . LYS A 1 105 ? -17.491 0.738 7.637 1.00 94.44 105 LYS A O 1
ATOM 846 N N . CYS A 1 106 ? -15.473 0.173 8.437 1.00 94.75 106 CYS A N 1
ATOM 847 C CA . CYS A 1 106 ? -15.730 -1.267 8.521 1.00 94.75 106 CYS A CA 1
ATOM 848 C C . CYS A 1 106 ? -15.073 -1.908 9.755 1.00 94.75 106 CYS A C 1
ATOM 850 O O . CYS A 1 106 ? -14.324 -1.256 10.491 1.00 94.75 106 CYS A O 1
ATOM 852 N N . HIS A 1 107 ? -15.411 -3.175 9.998 1.00 94.88 107 HIS A N 1
ATOM 853 C CA . HIS A 1 107 ? -14.802 -4.012 11.033 1.00 94.88 107 HIS A CA 1
ATOM 854 C C . HIS A 1 107 ? -13.622 -4.816 10.492 1.00 94.88 107 HIS A C 1
ATOM 856 O O . HIS A 1 107 ? -12.622 -4.965 11.187 1.00 94.88 107 HIS A O 1
ATOM 862 N N . TYR A 1 108 ? -13.721 -5.274 9.245 1.00 94.94 108 TYR A N 1
ATOM 863 C CA . TYR A 1 108 ? -12.657 -5.988 8.552 1.00 94.94 108 TYR A CA 1
ATOM 864 C C . TYR A 1 108 ? -12.575 -5.556 7.085 1.00 94.94 108 TYR A C 1
ATOM 866 O O . TYR A 1 108 ? -13.531 -5.006 6.524 1.00 94.94 108 TYR A O 1
ATOM 874 N N . VAL A 1 109 ? -11.409 -5.800 6.489 1.00 96.31 109 VAL A N 1
ATOM 875 C CA . VAL A 1 109 ? -11.135 -5.582 5.068 1.00 96.31 109 VAL A CA 1
ATOM 876 C C . VAL A 1 109 ? -10.382 -6.794 4.545 1.00 96.31 109 VAL A C 1
ATOM 878 O O . VAL A 1 109 ? -9.306 -7.100 5.056 1.00 96.31 109 VAL A O 1
ATOM 881 N N . GLU A 1 110 ? -10.919 -7.453 3.527 1.00 96.00 110 GLU A N 1
ATOM 882 C CA . GLU A 1 110 ? -10.182 -8.448 2.749 1.00 96.00 110 GLU A CA 1
ATOM 883 C C . GLU A 1 110 ? -9.508 -7.757 1.564 1.00 96.00 110 GLU A C 1
ATOM 885 O O . GLU A 1 110 ? -10.086 -6.867 0.929 1.00 96.00 110 GLU A O 1
ATOM 890 N N . ILE A 1 111 ? -8.255 -8.132 1.306 1.00 95.12 111 ILE A N 1
ATOM 891 C CA . ILE A 1 111 ? -7.398 -7.486 0.313 1.00 95.12 111 ILE A CA 1
ATOM 892 C C . ILE A 1 111 ? -6.967 -8.529 -0.713 1.00 95.12 111 ILE A C 1
ATOM 894 O O . ILE A 1 111 ? -6.032 -9.297 -0.480 1.00 95.12 111 ILE A O 1
ATOM 898 N N . ASN A 1 112 ? -7.617 -8.521 -1.874 1.00 90.31 112 ASN A N 1
ATOM 899 C CA . ASN A 1 112 ? -7.386 -9.509 -2.925 1.00 90.31 112 ASN A CA 1
ATOM 900 C C . ASN A 1 112 ? -6.342 -9.003 -3.924 1.00 90.31 112 ASN A C 1
ATOM 902 O O . ASN A 1 112 ? -6.643 -8.654 -5.066 1.00 90.31 112 ASN A O 1
ATOM 906 N N . GLY A 1 113 ? -5.086 -8.929 -3.479 1.00 84.06 113 GLY A N 1
ATOM 907 C CA . GLY A 1 113 ? -3.959 -8.608 -4.351 1.00 84.06 113 GLY A CA 1
ATOM 908 C C . GLY A 1 113 ? -2.809 -7.866 -3.665 1.00 84.06 113 GLY A C 1
ATOM 909 O O . GLY A 1 113 ? -2.733 -7.815 -2.434 1.00 84.06 113 GLY A O 1
ATOM 910 N N . PRO A 1 114 ? -1.875 -7.304 -4.457 1.00 79.19 114 PRO A N 1
ATOM 911 C CA . PRO A 1 114 ? -0.687 -6.643 -3.935 1.00 79.19 114 PRO A CA 1
ATOM 912 C C . PRO A 1 114 ? -1.028 -5.492 -2.986 1.00 79.19 114 PRO A C 1
ATOM 914 O O . PRO A 1 114 ? -1.633 -4.491 -3.373 1.00 79.19 114 PRO A O 1
ATOM 917 N N . SER A 1 115 ? -0.585 -5.625 -1.741 1.00 88.62 115 SER A N 1
ATOM 918 C CA . SER A 1 115 ? -0.730 -4.607 -0.708 1.00 88.62 115 SER A CA 1
ATOM 919 C C . SER A 1 115 ? 0.495 -4.563 0.196 1.00 88.62 115 SER A C 1
ATOM 921 O O . SER A 1 115 ? 1.312 -5.487 0.222 1.00 88.62 115 SER A O 1
ATOM 923 N N . ARG A 1 116 ? 0.663 -3.445 0.900 1.00 87.56 116 ARG A N 1
ATOM 924 C CA . ARG A 1 116 ? 1.825 -3.193 1.749 1.00 87.56 116 ARG A CA 1
ATOM 925 C C . ARG A 1 116 ? 1.424 -2.454 3.014 1.00 87.56 116 ARG A C 1
ATOM 927 O O . ARG A 1 116 ? 0.765 -1.426 2.937 1.00 87.56 116 ARG A O 1
ATOM 934 N N . LEU A 1 117 ? 1.897 -2.937 4.161 1.00 93.94 117 LEU A N 1
ATOM 935 C CA . LEU A 1 117 ? 1.889 -2.175 5.407 1.00 93.94 117 LEU A CA 1
ATOM 936 C C . LEU A 1 117 ? 3.059 -1.181 5.397 1.00 93.94 117 LEU A C 1
ATOM 938 O O . LEU A 1 117 ? 4.216 -1.566 5.205 1.00 93.94 117 LEU A O 1
ATOM 942 N N . VAL A 1 118 ? 2.748 0.093 5.582 1.00 92.25 118 VAL A N 1
ATOM 943 C CA . VAL A 1 118 ? 3.684 1.215 5.543 1.00 92.25 118 VAL A CA 1
ATOM 944 C C . VAL A 1 118 ? 3.689 1.896 6.902 1.00 92.25 118 VAL A C 1
ATOM 946 O O . VAL A 1 118 ? 2.634 2.145 7.480 1.00 92.25 118 VAL A O 1
ATOM 949 N N . TYR A 1 119 ? 4.887 2.200 7.396 1.00 94.31 119 TYR A N 1
ATOM 950 C CA . TYR A 1 119 ? 5.108 3.081 8.536 1.00 94.31 119 TYR A CA 1
ATOM 951 C C . TYR A 1 119 ? 5.951 4.271 8.081 1.00 94.31 119 TYR A C 1
ATOM 953 O O . TYR A 1 119 ? 7.058 4.083 7.576 1.00 94.31 119 TYR A O 1
ATOM 961 N N . GLN A 1 120 ? 5.428 5.483 8.252 1.00 92.19 120 GLN A N 1
ATOM 962 C CA . GLN A 1 120 ? 6.083 6.725 7.855 1.00 92.19 120 GLN A CA 1
ATOM 963 C C . GLN A 1 120 ? 5.739 7.848 8.854 1.00 92.19 120 GLN A C 1
ATOM 965 O O . GLN A 1 120 ? 4.730 8.539 8.705 1.00 92.19 120 GLN A O 1
ATOM 970 N N . PRO A 1 121 ? 6.561 8.045 9.901 1.00 92.81 121 PRO A N 1
ATOM 971 C CA . PRO A 1 121 ? 6.282 9.031 10.947 1.00 92.81 121 PRO A CA 1
ATOM 972 C C . PRO A 1 121 ? 6.493 10.478 10.484 1.00 92.81 121 PRO A C 1
ATOM 974 O O . PRO A 1 121 ? 5.747 11.364 10.886 1.00 92.81 121 PRO A O 1
ATOM 977 N N . ASN A 1 122 ? 7.472 10.711 9.605 1.00 92.88 122 ASN A N 1
ATOM 978 C CA . ASN A 1 122 ? 7.874 12.055 9.166 1.00 92.88 122 ASN A CA 1
ATOM 979 C C . ASN A 1 122 ? 7.031 12.594 7.999 1.00 92.88 122 ASN A C 1
ATOM 981 O O . ASN A 1 122 ? 7.188 13.740 7.593 1.00 92.88 122 ASN A O 1
ATOM 985 N N . SER A 1 123 ? 6.165 11.762 7.423 1.00 90.44 123 SER A N 1
ATOM 986 C CA . SER A 1 123 ? 5.253 12.153 6.348 1.00 90.44 123 SER A CA 1
ATOM 987 C C . SER A 1 123 ? 3.960 11.346 6.493 1.00 90.44 123 SER A C 1
ATOM 989 O O . SER A 1 123 ? 3.757 10.352 5.791 1.00 90.44 123 SER A O 1
ATOM 991 N N . PRO A 1 124 ? 3.125 11.695 7.488 1.00 92.00 124 PRO A N 1
ATOM 992 C CA . PRO A 1 124 ? 1.870 11.003 7.726 1.00 92.00 124 PRO A CA 1
ATOM 993 C C . PRO A 1 124 ? 0.878 11.253 6.586 1.00 92.00 124 PRO A C 1
ATOM 995 O O . PRO A 1 124 ? 0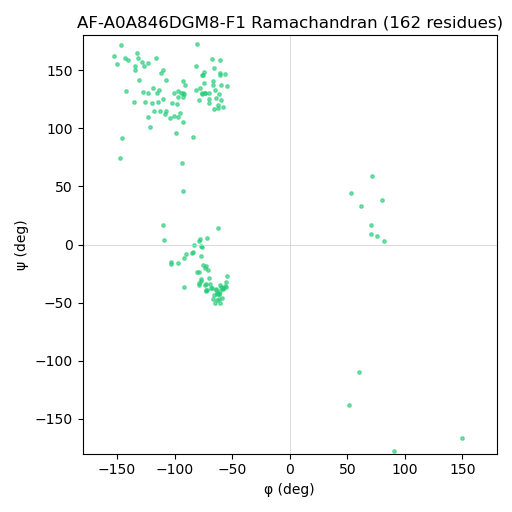.945 12.255 5.870 1.00 92.00 124 PRO A O 1
ATOM 998 N N . LEU A 1 125 ? -0.119 10.375 6.468 1.00 89.44 125 LEU A N 1
ATOM 999 C CA . LEU A 1 125 ? -1.282 10.652 5.629 1.00 89.44 125 LEU A CA 1
ATOM 1000 C C . LEU A 1 125 ? -2.008 11.912 6.119 1.00 89.44 125 LEU A C 1
ATOM 1002 O O . LEU A 1 125 ? -1.940 12.267 7.292 1.00 89.44 125 LEU A O 1
ATOM 1006 N N . HIS A 1 126 ? -2.802 12.536 5.245 1.00 86.19 126 HIS A N 1
ATOM 1007 C CA . HIS A 1 126 ? -3.570 13.745 5.582 1.00 86.19 126 HIS A CA 1
ATOM 1008 C C . HIS A 1 126 ? -4.472 13.589 6.826 1.00 86.19 126 HIS A C 1
ATOM 1010 O O . HIS A 1 126 ? -4.745 14.557 7.522 1.00 86.19 126 HIS A O 1
ATOM 1016 N N . CYS A 1 127 ? -4.913 12.366 7.144 1.00 84.81 127 CYS A N 1
ATOM 1017 C CA . CYS A 1 127 ? -5.676 12.062 8.359 1.00 84.81 127 CYS A CA 1
ATOM 1018 C C . CYS A 1 127 ? -4.823 11.938 9.641 1.00 84.81 127 CYS A C 1
ATOM 1020 O O . CYS A 1 127 ? -5.361 11.593 10.692 1.00 84.81 127 CYS A O 1
ATOM 1022 N N . GLY A 1 128 ? -3.510 12.163 9.565 1.00 89.69 128 GLY A N 1
ATOM 1023 C CA . GLY A 1 128 ? -2.554 12.010 10.665 1.00 89.69 128 GLY A CA 1
ATOM 1024 C C . GLY A 1 128 ? -2.078 10.573 10.906 1.00 89.69 128 GLY A C 1
ATOM 1025 O O . GLY A 1 128 ? -1.325 10.330 11.846 1.00 89.69 128 GLY A O 1
ATOM 1026 N N . ALA A 1 129 ? -2.502 9.603 10.089 1.00 92.00 129 ALA A N 1
ATOM 1027 C CA . ALA A 1 129 ? -2.046 8.222 10.220 1.00 92.00 129 ALA A CA 1
ATOM 1028 C C . ALA A 1 129 ? -0.573 8.091 9.802 1.00 92.00 129 ALA A C 1
ATOM 1030 O O . ALA A 1 129 ? -0.207 8.445 8.683 1.00 92.00 129 ALA A O 1
ATOM 1031 N N . THR A 1 130 ? 0.249 7.539 10.694 1.00 95.00 130 THR A N 1
ATOM 1032 C CA . THR A 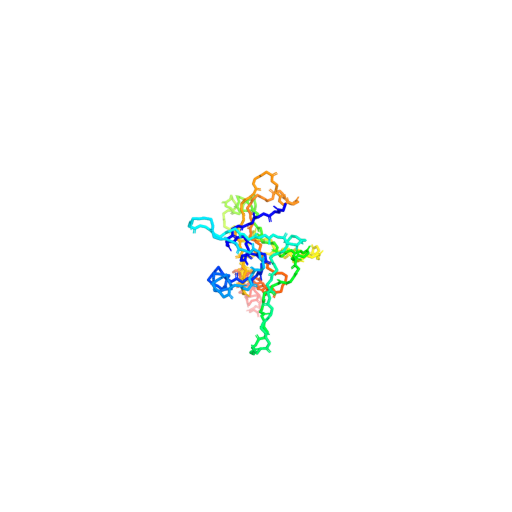1 130 ? 1.666 7.222 10.445 1.00 95.00 130 THR A CA 1
ATOM 1033 C C . THR A 1 130 ? 1.881 5.761 10.063 1.00 95.00 130 THR A C 1
ATOM 1035 O O . THR A 1 130 ? 2.935 5.426 9.537 1.00 95.00 130 THR A O 1
ATOM 1038 N N . VAL A 1 131 ? 0.893 4.894 10.307 1.00 96.44 131 VAL A N 1
ATOM 1039 C CA . VAL A 1 131 ? 0.862 3.495 9.863 1.00 96.44 131 VAL A CA 1
ATOM 1040 C C . VAL A 1 131 ? -0.406 3.273 9.047 1.00 96.44 131 VAL A C 1
ATOM 1042 O O . VAL A 1 131 ? -1.500 3.633 9.492 1.00 96.44 131 VAL A O 1
ATOM 1045 N N . TRP A 1 132 ? -0.280 2.675 7.867 1.00 96.06 132 TRP A N 1
ATOM 1046 C CA . TRP A 1 132 ? -1.410 2.333 7.002 1.00 96.06 132 TRP A CA 1
ATOM 1047 C C . TRP A 1 132 ? -1.081 1.141 6.114 1.00 96.06 132 TRP A C 1
ATOM 1049 O O . TRP A 1 132 ? 0.083 0.812 5.907 1.00 96.06 132 TRP A O 1
ATOM 1059 N N . ILE A 1 133 ? -2.109 0.509 5.556 1.00 95.56 133 ILE A N 1
ATOM 1060 C CA . ILE A 1 133 ? -1.933 -0.393 4.419 1.00 95.56 133 ILE A CA 1
ATOM 1061 C C . ILE A 1 133 ? -2.244 0.389 3.150 1.00 95.56 133 ILE A C 1
ATOM 1063 O O . ILE A 1 133 ? -3.259 1.081 3.077 1.00 95.56 133 ILE A O 1
ATOM 1067 N N . GLU A 1 134 ? -1.377 0.284 2.154 1.00 92.50 134 GLU A N 1
ATOM 1068 C CA . GLU A 1 134 ? -1.650 0.747 0.801 1.00 92.50 134 GLU A CA 1
ATOM 1069 C C . GLU A 1 134 ? -1.862 -0.438 -0.137 1.00 92.50 134 GLU A C 1
ATOM 1071 O O . GLU A 1 134 ? -1.192 -1.468 -0.033 1.00 92.50 134 GLU A O 1
ATOM 1076 N N . ALA A 1 135 ? -2.808 -0.292 -1.054 1.00 90.06 135 ALA A N 1
ATOM 1077 C CA . ALA A 1 135 ? -3.089 -1.267 -2.093 1.00 90.06 135 ALA A CA 1
ATOM 1078 C C . ALA A 1 135 ? -3.252 -0.562 -3.438 1.00 90.06 135 ALA A C 1
ATOM 1080 O O . ALA A 1 135 ? -3.626 0.615 -3.510 1.00 90.06 135 ALA A O 1
ATOM 1081 N N . ASP A 1 136 ? -2.971 -1.296 -4.508 1.00 85.62 136 ASP A N 1
ATOM 1082 C CA . ASP A 1 136 ? -3.187 -0.807 -5.865 1.00 85.62 136 ASP A CA 1
ATOM 1083 C C . ASP A 1 136 ? -4.642 -0.369 -6.091 1.00 85.62 136 ASP A C 1
ATOM 1085 O O . ASP A 1 136 ? -5.556 -1.013 -5.575 1.00 85.62 136 ASP A O 1
ATOM 1089 N N . PRO A 1 137 ? -4.901 0.658 -6.922 1.00 83.88 137 PRO A N 1
ATOM 1090 C CA . PRO A 1 137 ? -6.265 1.049 -7.288 1.00 83.88 137 PRO A CA 1
ATOM 1091 C C . PRO A 1 137 ? -7.099 -0.077 -7.893 1.00 83.88 137 PRO A C 1
ATOM 1093 O O . PRO A 1 1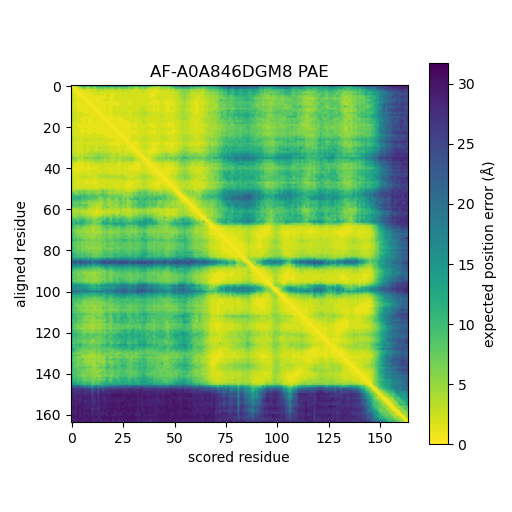37 ? -8.311 -0.087 -7.720 1.00 83.88 137 PRO A O 1
ATOM 1096 N N . SER A 1 138 ? -6.451 -0.997 -8.610 1.00 82.94 138 SER A N 1
ATOM 1097 C CA . SER A 1 138 ? -7.092 -2.146 -9.251 1.00 82.94 138 SER A CA 1
ATOM 1098 C C . SER A 1 138 ? -7.295 -3.336 -8.314 1.00 82.94 138 SER A C 1
ATOM 1100 O O . SER A 1 138 ? -7.883 -4.324 -8.737 1.00 82.94 138 SER A O 1
ATOM 1102 N N . VAL A 1 139 ? -6.770 -3.287 -7.086 1.00 86.69 139 VAL A N 1
ATOM 1103 C CA . VAL A 1 139 ? -6.954 -4.362 -6.107 1.00 86.69 139 VAL A CA 1
ATOM 1104 C C . VAL A 1 139 ? -8.359 -4.282 -5.536 1.00 86.69 139 VAL A C 1
ATOM 1106 O O . VAL A 1 139 ? -8.809 -3.226 -5.085 1.00 86.69 139 VAL A O 1
ATOM 1109 N N . GLU A 1 140 ? -9.038 -5.423 -5.549 1.00 90.25 140 GLU A N 1
ATOM 1110 C CA . GLU A 1 140 ? -10.348 -5.573 -4.941 1.00 90.25 140 GLU A CA 1
ATOM 1111 C C . GLU A 1 140 ? -10.227 -5.522 -3.411 1.00 90.25 140 GLU A C 1
ATOM 1113 O O . GLU A 1 140 ? -9.391 -6.194 -2.801 1.00 90.25 140 GLU A O 1
ATOM 1118 N N . LEU A 1 141 ? -11.068 -4.681 -2.804 1.00 92.94 141 LEU A N 1
ATOM 1119 C CA . LEU A 1 141 ? -11.150 -4.486 -1.360 1.00 92.94 141 LEU A CA 1
ATOM 1120 C C . LEU A 1 141 ? -12.575 -4.770 -0.900 1.00 92.94 141 LEU A C 1
ATOM 1122 O O . LEU A 1 141 ? -13.472 -3.958 -1.166 1.00 92.94 141 LEU A O 1
ATOM 1126 N N . ILE A 1 142 ? -12.761 -5.870 -0.178 1.00 93.94 142 ILE A N 1
ATOM 1127 C CA . ILE A 1 142 ? -14.057 -6.277 0.370 1.00 93.94 142 ILE A CA 1
ATOM 1128 C C . ILE A 1 142 ? -14.129 -5.769 1.807 1.00 93.94 142 ILE A C 1
ATOM 1130 O O . ILE A 1 142 ? -13.353 -6.171 2.669 1.00 93.94 142 ILE A O 1
ATOM 1134 N N . THR A 1 143 ? -15.032 -4.823 2.063 1.00 94.50 143 THR A N 1
ATOM 1135 C CA . THR A 1 143 ? -15.239 -4.244 3.396 1.00 94.50 143 THR A CA 1
ATOM 1136 C C . THR A 1 143 ? -16.446 -4.881 4.051 1.00 94.50 143 THR A C 1
ATOM 1138 O O . THR A 1 143 ? -17.522 -4.861 3.453 1.00 94.50 143 THR A O 1
ATOM 1141 N N . GLY A 1 144 ? -16.310 -5.340 5.291 1.00 92.94 144 GLY A N 1
ATOM 1142 C CA . GLY A 1 144 ? -17.426 -5.949 6.004 1.00 92.94 144 GLY A CA 1
ATOM 1143 C C . GLY A 1 144 ? -17.615 -5.445 7.425 1.00 92.94 144 GLY A C 1
ATOM 1144 O O . GLY A 1 144 ? -16.768 -4.773 8.025 1.00 92.94 144 GLY A O 1
ATOM 1145 N N . VAL A 1 145 ? -18.789 -5.757 7.959 1.00 92.50 145 VAL A N 1
ATOM 1146 C CA . VAL A 1 145 ? -19.195 -5.443 9.324 1.00 92.50 145 VAL A CA 1
ATOM 1147 C C . VAL A 1 145 ? -19.667 -6.728 9.989 1.00 92.50 145 VAL A C 1
ATOM 1149 O O . VAL A 1 145 ? -20.459 -7.462 9.413 1.00 92.50 145 VAL A O 1
ATOM 1152 N N . PHE A 1 146 ? -19.184 -7.017 11.195 1.00 86.56 146 PHE A N 1
ATOM 1153 C CA . PHE A 1 146 ? -19.809 -8.020 12.055 1.00 86.56 146 PHE A CA 1
ATOM 1154 C C . PHE A 1 146 ? -21.297 -7.710 12.264 1.00 86.56 146 PHE A C 1
ATOM 1156 O O . PHE A 1 146 ? -21.655 -6.552 12.501 1.00 86.56 146 PHE A O 1
ATOM 1163 N N . ALA A 1 147 ? -22.143 -8.738 12.185 1.00 73.12 147 ALA A N 1
ATOM 1164 C CA . ALA A 1 147 ? -23.546 -8.633 12.551 1.00 73.12 147 ALA A CA 1
ATOM 1165 C C . ALA A 1 147 ? -23.640 -8.273 14.039 1.00 73.12 147 ALA A C 1
ATOM 1167 O O . ALA A 1 147 ? -23.131 -8.988 14.902 1.00 73.12 147 ALA A O 1
ATOM 1168 N N . THR A 1 148 ? -24.255 -7.140 14.362 1.00 63.56 148 THR A N 1
ATOM 1169 C CA . THR A 1 148 ? -24.548 -6.796 15.753 1.00 63.56 148 THR A CA 1
ATOM 1170 C C . THR A 1 148 ? -25.639 -7.727 16.274 1.00 63.56 148 THR A C 1
ATOM 1172 O O . THR A 1 148 ? -26.758 -7.683 15.771 1.00 63.56 148 THR A O 1
ATOM 1175 N N . MET A 1 149 ? -25.370 -8.474 17.352 1.00 51.41 149 MET A N 1
ATOM 1176 C CA . MET A 1 149 ? -26.377 -9.257 18.098 1.00 51.41 149 MET A CA 1
ATOM 1177 C C . MET A 1 149 ? -27.500 -8.405 18.741 1.00 51.41 149 MET A C 1
ATOM 1179 O O . MET A 1 149 ? -28.235 -8.882 19.599 1.00 51.41 149 MET A O 1
ATOM 1183 N N . LYS A 1 150 ? -27.654 -7.130 18.362 1.00 49.84 150 LYS A N 1
ATOM 1184 C CA . LYS A 1 150 ? -28.786 -6.296 18.784 1.00 49.84 150 LYS A CA 1
ATOM 1185 C C . LYS A 1 150 ? -30.065 -6.591 17.997 1.00 49.84 150 LYS A C 1
ATOM 1187 O O . LYS A 1 150 ? -31.139 -6.392 18.542 1.00 49.84 150 LYS A O 1
ATOM 1192 N N . GLN A 1 151 ? -29.972 -7.137 16.783 1.00 43.72 151 GLN A N 1
ATOM 1193 C CA . GLN A 1 151 ? -31.155 -7.395 15.949 1.00 43.72 151 GLN A CA 1
ATOM 1194 C C . GLN A 1 151 ? -31.983 -8.610 16.404 1.00 43.72 151 GLN A C 1
ATOM 1196 O O . GLN A 1 151 ? -33.155 -8.717 16.065 1.00 43.72 151 GLN A O 1
ATOM 1201 N N . SER A 1 152 ? -31.408 -9.498 17.219 1.00 46.06 152 SER A N 1
ATOM 1202 C CA . SER A 1 152 ? -32.092 -10.688 17.741 1.00 46.06 152 SER A CA 1
ATOM 1203 C C . SER A 1 152 ? -32.995 -10.390 18.944 1.00 46.06 152 SER A C 1
ATOM 1205 O O . SER A 1 152 ? -33.925 -11.145 19.207 1.00 46.06 152 SER A O 1
ATOM 1207 N N . ARG A 1 153 ? -32.738 -9.298 19.683 1.00 45.09 153 ARG A N 1
ATOM 1208 C CA . ARG A 1 153 ? -33.561 -8.899 20.839 1.00 45.09 153 ARG A CA 1
ATOM 1209 C C . ARG A 1 153 ? -34.851 -8.193 20.420 1.00 45.09 153 ARG A C 1
ATOM 1211 O O . ARG A 1 153 ? -35.883 -8.452 21.024 1.00 45.09 153 ARG A O 1
ATOM 1218 N N . ASP A 1 154 ? -34.821 -7.406 19.347 1.00 47.75 154 ASP A N 1
ATOM 1219 C CA . ASP A 1 154 ? -36.018 -6.712 18.848 1.00 47.75 154 ASP A CA 1
ATOM 1220 C C . ASP A 1 154 ? -37.040 -7.682 18.219 1.00 47.75 154 ASP A C 1
ATOM 1222 O O . ASP A 1 154 ? -38.244 -7.451 18.290 1.00 47.75 154 ASP A O 1
ATOM 1226 N N . ILE A 1 155 ? -36.578 -8.812 17.664 1.00 50.91 155 ILE A N 1
ATOM 1227 C CA . ILE A 1 155 ? -37.450 -9.861 17.101 1.00 50.91 155 ILE A CA 1
ATOM 1228 C C . ILE A 1 155 ? -38.162 -10.659 18.206 1.00 50.91 155 ILE A C 1
ATOM 1230 O O . ILE A 1 155 ? -39.320 -11.031 18.032 1.00 50.91 155 ILE A O 1
ATOM 1234 N N . LEU A 1 156 ? -37.511 -10.886 19.354 1.00 52.06 156 LEU A N 1
ATOM 1235 C CA . LEU A 1 156 ? -38.126 -11.585 20.490 1.00 52.06 156 LEU A CA 1
ATOM 1236 C C . LEU A 1 156 ? -39.176 -10.711 21.199 1.00 52.06 156 LEU A C 1
ATOM 1238 O O . LEU A 1 156 ? -40.264 -11.193 21.492 1.00 52.06 156 LEU A O 1
ATOM 1242 N N . VAL A 1 157 ? -38.913 -9.410 21.366 1.00 53.34 157 VAL A N 1
ATOM 1243 C CA . VAL A 1 157 ? -39.872 -8.471 21.987 1.00 53.34 157 VAL A CA 1
ATOM 1244 C C . VAL A 1 157 ? -41.099 -8.221 21.093 1.00 53.34 157 VAL A C 1
ATOM 1246 O O . VAL A 1 157 ? -42.215 -8.080 21.589 1.00 53.34 157 VAL A O 1
ATOM 1249 N N . ALA A 1 158 ? -40.939 -8.221 19.765 1.00 51.91 158 ALA A N 1
ATOM 1250 C CA . ALA A 1 158 ? -42.060 -8.067 18.832 1.00 51.91 158 ALA A CA 1
ATOM 1251 C C . ALA A 1 158 ? -42.956 -9.320 18.713 1.00 51.91 158 ALA A C 1
ATOM 1253 O O . ALA A 1 158 ? -44.096 -9.210 18.256 1.00 51.91 158 ALA A O 1
ATOM 1254 N N . GLY A 1 159 ? -42.451 -10.499 19.101 1.00 50.88 159 GLY A N 1
ATOM 1255 C CA . GLY A 1 159 ? -43.216 -11.749 19.143 1.00 50.88 159 GLY A CA 1
ATOM 1256 C C . GLY A 1 159 ? -44.123 -11.869 20.372 1.00 50.88 159 GLY A C 1
ATOM 1257 O O . GLY A 1 159 ? -45.221 -12.404 20.259 1.00 50.88 159 GLY A O 1
ATOM 1258 N N . GLU A 1 160 ? -43.710 -11.317 21.516 1.00 51.31 160 GLU A N 1
ATOM 1259 C CA . GLU A 1 160 ? -44.486 -11.354 22.768 1.00 51.31 160 GLU A CA 1
ATOM 1260 C C . GLU A 1 160 ? -45.652 -10.349 22.780 1.00 51.31 160 GLU A C 1
ATOM 1262 O O . GLU A 1 160 ? -46.706 -10.635 23.338 1.00 51.31 160 GLU A O 1
ATOM 1267 N N . LEU A 1 161 ? -45.529 -9.215 22.081 1.00 53.03 161 LEU A N 1
ATOM 1268 C CA . LEU A 1 161 ? -46.585 -8.192 21.972 1.00 53.03 161 LEU A CA 1
ATOM 1269 C C . LEU A 1 161 ? -47.730 -8.548 21.002 1.00 53.03 161 LEU A C 1
ATOM 1271 O O . LEU A 1 161 ? -48.656 -7.760 20.832 1.00 53.03 161 LEU A O 1
ATOM 1275 N N . ARG A 1 162 ? -47.671 -9.707 20.335 1.00 51.62 162 ARG A N 1
ATOM 1276 C CA . ARG A 1 162 ? -48.722 -10.198 19.420 1.00 51.62 162 ARG A CA 1
ATOM 1277 C C . ARG A 1 162 ? -49.503 -11.396 19.971 1.00 51.62 162 ARG A C 1
ATOM 1279 O O . ARG A 1 162 ? -50.332 -11.942 19.250 1.00 51.62 162 ARG A O 1
ATOM 1286 N N . ALA A 1 163 ? -49.225 -11.814 21.208 1.00 51.12 163 ALA A N 1
ATOM 1287 C CA . ALA A 1 163 ? -49.828 -12.986 21.848 1.00 51.12 163 ALA A CA 1
ATOM 1288 C C . ALA A 1 163 ? -50.805 -12.644 22.997 1.00 51.12 163 ALA A C 1
ATOM 1290 O O . ALA A 1 163 ? -51.146 -13.524 23.785 1.00 51.12 163 ALA A O 1
ATOM 1291 N N . THR A 1 164 ? -51.265 -11.394 23.083 1.00 41.38 164 THR A N 1
ATOM 1292 C CA . THR A 1 164 ? -52.327 -10.922 23.996 1.00 41.38 164 THR A CA 1
ATOM 1293 C C . THR A 1 164 ? -53.463 -10.315 23.200 1.00 41.38 164 THR A C 1
ATOM 1295 O O . THR A 1 164 ? -54.630 -10.620 23.517 1.00 41.38 164 THR A O 1
#